Protein AF-A0A3D5HIM3-F1 (afdb_monomer)

Structure (mmCIF, N/CA/C/O backbone):
data_AF-A0A3D5HIM3-F1
#
_entry.id   AF-A0A3D5HIM3-F1
#
loop_
_atom_site.group_PDB
_atom_site.id
_atom_site.type_symbol
_atom_site.label_atom_id
_atom_site.label_alt_id
_atom_site.label_comp_id
_atom_site.label_asym_id
_atom_site.label_entity_id
_atom_site.label_seq_id
_atom_site.pdbx_PDB_ins_code
_atom_site.Cartn_x
_atom_site.Cartn_y
_atom_site.Cartn_z
_atom_site.occupancy
_atom_site.B_iso_or_equiv
_atom_site.auth_seq_id
_atom_site.auth_comp_id
_atom_site.auth_asym_id
_atom_site.auth_atom_id
_atom_site.pdbx_PDB_model_num
ATOM 1 N N . GLY A 1 1 ? 0.716 2.607 -3.346 1.00 95.62 1 GLY A N 1
ATOM 2 C CA . GLY A 1 1 ? 1.744 3.663 -3.377 1.00 95.62 1 GLY A CA 1
ATOM 3 C C . GLY A 1 1 ? 2.164 4.001 -1.965 1.00 95.62 1 GLY A C 1
ATOM 4 O O . GLY A 1 1 ? 1.300 4.347 -1.173 1.00 95.62 1 GLY A O 1
ATOM 5 N N . SER A 1 2 ? 3.455 3.901 -1.646 1.00 97.94 2 SER A N 1
ATOM 6 C CA . SER A 1 2 ? 4.015 4.044 -0.288 1.00 97.94 2 SER A CA 1
ATOM 7 C C . SER A 1 2 ? 4.624 5.429 0.004 1.00 97.94 2 SER A C 1
ATOM 9 O O . SER A 1 2 ? 5.524 5.564 0.829 1.00 97.94 2 SER A O 1
ATOM 11 N N . GLY A 1 3 ? 4.170 6.467 -0.704 1.00 97.94 3 GLY A N 1
ATOM 12 C CA . GLY A 1 3 ? 4.557 7.857 -0.435 1.00 97.94 3 GLY A CA 1
ATOM 13 C C . GLY A 1 3 ? 3.729 8.491 0.689 1.00 97.94 3 GLY A C 1
ATOM 14 O O . GLY A 1 3 ? 2.888 7.836 1.299 1.00 97.94 3 GLY A O 1
ATOM 15 N N . ASN A 1 4 ? 3.910 9.798 0.909 1.00 98.31 4 ASN A N 1
ATOM 16 C CA . ASN A 1 4 ? 3.263 10.546 2.000 1.00 98.31 4 ASN A CA 1
ATOM 17 C C . ASN A 1 4 ? 1.747 10.305 2.111 1.00 98.31 4 ASN A C 1
ATOM 19 O O . ASN A 1 4 ? 1.259 10.037 3.202 1.00 98.31 4 ASN A O 1
ATOM 23 N N . ILE A 1 5 ? 1.013 10.356 0.990 1.00 98.62 5 ILE A N 1
ATOM 24 C CA . ILE A 1 5 ? -0.451 10.173 0.976 1.00 98.62 5 ILE A CA 1
ATOM 25 C C . ILE A 1 5 ? -0.839 8.745 1.385 1.00 98.62 5 ILE A C 1
ATOM 27 O O . ILE A 1 5 ? -1.741 8.562 2.196 1.00 98.62 5 ILE A O 1
ATOM 31 N N . GLY A 1 6 ? -0.162 7.728 0.842 1.00 98.56 6 GLY A N 1
ATOM 32 C CA . GLY A 1 6 ? -0.472 6.330 1.148 1.00 98.56 6 GLY A CA 1
ATOM 33 C C . GLY A 1 6 ? -0.151 5.964 2.595 1.00 98.56 6 GLY A C 1
ATOM 34 O O . GLY A 1 6 ? -0.938 5.285 3.248 1.00 98.56 6 GLY A O 1
ATOM 35 N N . THR A 1 7 ? 0.968 6.467 3.119 1.00 98.69 7 THR A N 1
ATOM 36 C CA . THR A 1 7 ? 1.368 6.258 4.516 1.00 98.69 7 THR A CA 1
ATOM 37 C C . THR A 1 7 ? 0.428 6.970 5.488 1.00 98.69 7 THR A C 1
ATOM 39 O O . THR A 1 7 ? 0.026 6.389 6.491 1.00 98.69 7 THR A O 1
ATOM 42 N N . ASP A 1 8 ? 0.029 8.206 5.186 1.00 98.75 8 ASP A N 1
ATOM 43 C CA . ASP A 1 8 ? -0.960 8.937 5.983 1.00 98.75 8 ASP A CA 1
ATOM 44 C C . ASP A 1 8 ? -2.321 8.216 5.999 1.00 98.75 8 ASP A C 1
ATOM 46 O O . ASP A 1 8 ? -2.927 8.055 7.060 1.00 98.75 8 ASP A O 1
ATOM 50 N N . LEU A 1 9 ? -2.772 7.701 4.850 1.00 98.75 9 LEU A N 1
ATOM 51 C CA . LEU A 1 9 ? -4.005 6.919 4.766 1.00 98.75 9 LEU A CA 1
ATOM 52 C C . LEU A 1 9 ? -3.918 5.598 5.544 1.00 98.75 9 LEU A C 1
ATOM 54 O O . LEU A 1 9 ? -4.874 5.254 6.237 1.00 98.75 9 LEU A O 1
ATOM 58 N N . LEU A 1 10 ? -2.789 4.882 5.475 1.00 98.56 10 LEU A N 1
ATOM 59 C CA . LEU A 1 10 ? -2.538 3.684 6.287 1.00 98.56 10 LEU A CA 1
ATOM 60 C C . LEU A 1 10 ? -2.771 3.980 7.773 1.00 98.56 10 LEU A C 1
ATOM 62 O O . LEU A 1 10 ? -3.529 3.271 8.436 1.00 98.56 10 LEU A O 1
ATOM 66 N N . ILE A 1 11 ? -2.132 5.039 8.277 1.00 98.56 11 ILE A N 1
ATOM 67 C CA . ILE A 1 11 ? -2.212 5.438 9.685 1.00 98.56 11 ILE A CA 1
ATOM 68 C C . ILE A 1 11 ? -3.658 5.783 10.049 1.00 98.56 11 ILE A C 1
ATOM 70 O O . ILE A 1 11 ? -4.176 5.284 11.046 1.00 98.56 11 ILE A O 1
ATOM 74 N N . LYS A 1 12 ? -4.348 6.562 9.207 1.00 98.75 12 LYS A N 1
ATOM 75 C CA . LYS A 1 12 ? -5.761 6.905 9.411 1.00 98.75 12 LYS A CA 1
ATOM 76 C C . LYS A 1 12 ? -6.658 5.672 9.477 1.00 98.75 12 LYS A C 1
ATOM 78 O O . LYS A 1 12 ? -7.512 5.610 10.359 1.00 98.75 12 LYS A O 1
ATOM 83 N N . ILE A 1 13 ? -6.486 4.703 8.577 1.00 98.56 13 ILE A N 1
ATOM 84 C CA . ILE A 1 13 ? -7.301 3.483 8.595 1.00 98.56 13 ILE A CA 1
ATOM 85 C C . ILE A 1 13 ? -7.054 2.710 9.893 1.00 98.56 13 ILE A C 1
ATOM 87 O O . ILE A 1 13 ? -8.021 2.412 10.586 1.00 98.56 13 ILE A O 1
ATOM 91 N N . GLN A 1 14 ? -5.795 2.457 10.262 1.00 98.06 14 GLN A N 1
ATOM 92 C CA . GLN A 1 14 ? -5.472 1.701 11.479 1.00 98.06 14 GLN A CA 1
ATOM 93 C C . GLN A 1 14 ? -5.938 2.383 12.772 1.00 98.06 14 GLN A C 1
ATOM 95 O O . GLN A 1 14 ? -6.337 1.702 13.711 1.00 98.06 14 GLN A O 1
ATOM 100 N N . GLU A 1 15 ? -5.861 3.712 12.850 1.00 98.19 15 GLU A N 1
ATOM 101 C CA . GLU A 1 15 ? -6.139 4.439 14.095 1.00 98.19 15 GLU A CA 1
ATOM 102 C C . GLU A 1 15 ? -7.605 4.857 14.239 1.00 98.19 15 GLU A C 1
ATOM 104 O O . GLU A 1 15 ? -8.063 5.095 15.356 1.00 98.19 15 GLU A O 1
ATOM 109 N N . THR A 1 16 ? -8.350 4.974 13.133 1.00 98.50 16 THR A N 1
ATOM 110 C CA . THR A 1 16 ? -9.687 5.596 13.164 1.00 98.50 16 THR A CA 1
ATOM 111 C C . THR A 1 16 ? -10.791 4.794 12.489 1.00 98.50 16 THR A C 1
ATOM 113 O O . THR A 1 16 ? -11.962 5.010 12.807 1.00 98.50 16 THR A O 1
ATOM 116 N N . SER A 1 17 ? -10.472 3.874 11.574 1.00 98.19 17 SER A N 1
ATOM 117 C CA . SER A 1 17 ? -11.510 3.100 10.894 1.00 98.19 17 SER A CA 1
ATOM 118 C C . SER A 1 17 ? -12.032 1.976 11.783 1.00 98.19 17 SER A C 1
ATOM 120 O O . SER A 1 17 ? -11.267 1.262 12.420 1.00 98.19 17 SER A O 1
ATOM 122 N N . GLN A 1 18 ? -13.350 1.782 11.779 1.00 98.06 18 GLN A N 1
ATOM 123 C CA . GLN A 1 18 ? -14.010 0.643 12.432 1.00 98.06 18 GLN A CA 1
ATOM 124 C C . GLN A 1 18 ? -14.471 -0.428 11.433 1.00 98.06 18 GLN A C 1
ATOM 126 O O . GLN A 1 18 ? -15.022 -1.447 11.839 1.00 98.06 18 GLN A O 1
ATOM 131 N N . ILE A 1 19 ? -14.299 -0.179 10.130 1.00 98.00 19 ILE A N 1
ATOM 132 C CA . ILE A 1 19 ? -14.868 -1.006 9.050 1.00 98.00 19 ILE A CA 1
ATOM 133 C C . ILE A 1 19 ? -13.858 -1.372 7.956 1.00 98.00 19 ILE A C 1
ATOM 135 O O . ILE A 1 19 ? -14.213 -2.071 7.014 1.00 98.00 19 ILE A O 1
ATOM 139 N N . LEU A 1 20 ? -12.622 -0.873 8.045 1.00 98.25 20 LEU A N 1
ATOM 140 C CA . LEU A 1 20 ? -11.549 -1.173 7.097 1.00 98.25 20 LEU A CA 1
ATOM 141 C C . LEU A 1 20 ? -10.331 -1.672 7.863 1.00 98.25 20 LEU A C 1
ATOM 143 O O . LEU A 1 20 ? -9.979 -1.101 8.892 1.00 98.25 20 LEU A O 1
ATOM 147 N N . GLU A 1 21 ? -9.660 -2.661 7.292 1.00 97.94 21 GLU A N 1
ATOM 148 C CA . GLU A 1 21 ? -8.357 -3.157 7.720 1.00 97.94 21 GLU A CA 1
ATOM 149 C C . GLU A 1 21 ? -7.383 -3.034 6.545 1.00 97.94 21 GLU A C 1
ATOM 151 O O . GLU A 1 21 ? -7.737 -3.332 5.401 1.00 97.94 21 GLU A O 1
ATOM 156 N N . VAL A 1 22 ? -6.158 -2.568 6.804 1.00 98.19 22 VAL A N 1
ATOM 157 C CA . VAL A 1 22 ? -5.122 -2.530 5.764 1.00 98.19 22 VAL A CA 1
ATOM 158 C C . VAL A 1 22 ? -4.381 -3.857 5.760 1.00 98.19 22 VAL A C 1
ATOM 160 O O . VAL A 1 22 ? -3.579 -4.114 6.651 1.00 98.19 22 VAL A O 1
ATOM 163 N N . ALA A 1 23 ? -4.613 -4.664 4.728 1.00 97.75 23 ALA A N 1
ATOM 164 C CA . ALA A 1 23 ? -3.942 -5.951 4.568 1.00 97.75 23 ALA A CA 1
ATOM 165 C C . ALA A 1 23 ? -2.569 -5.841 3.876 1.00 97.75 23 ALA A C 1
ATOM 167 O O . ALA A 1 23 ? -1.660 -6.602 4.194 1.00 97.75 23 ALA A O 1
ATOM 168 N N . LEU A 1 24 ? -2.393 -4.898 2.939 1.00 98.38 24 LEU A N 1
ATOM 169 C CA . LEU A 1 24 ? -1.185 -4.803 2.112 1.00 98.38 24 LEU A CA 1
ATOM 170 C C . LEU A 1 24 ? -0.869 -3.355 1.712 1.00 98.38 24 LEU A C 1
ATOM 172 O O . LEU A 1 24 ? -1.731 -2.642 1.196 1.00 98.38 24 LEU A O 1
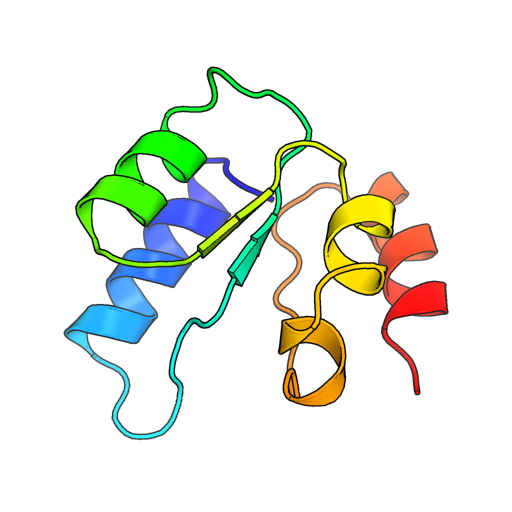ATOM 176 N N . VAL A 1 25 ? 0.391 -2.937 1.873 1.00 98.56 25 VAL A N 1
ATOM 177 C CA . VAL A 1 25 ? 0.921 -1.688 1.296 1.00 98.56 25 VAL A CA 1
ATOM 178 C C . VAL A 1 25 ? 1.872 -2.000 0.141 1.00 98.56 25 VAL A C 1
ATOM 180 O O . VAL A 1 25 ? 2.845 -2.737 0.284 1.00 98.56 25 VAL A O 1
ATOM 183 N N . ILE A 1 26 ? 1.587 -1.399 -1.015 1.00 98.62 26 ILE A N 1
ATOM 184 C CA . ILE A 1 26 ? 2.267 -1.670 -2.288 1.00 98.62 26 ILE A CA 1
ATOM 185 C C . ILE A 1 26 ? 3.151 -0.479 -2.673 1.00 98.62 26 ILE A C 1
ATOM 187 O O . ILE A 1 26 ? 2.662 0.659 -2.778 1.00 98.62 26 ILE A O 1
ATOM 191 N N . GLY A 1 27 ? 4.430 -0.742 -2.922 1.00 98.31 27 GLY A N 1
ATOM 192 C CA . GLY A 1 27 ? 5.414 0.200 -3.454 1.00 98.31 27 GLY A CA 1
ATOM 193 C C . GLY A 1 27 ? 6.252 -0.422 -4.574 1.00 98.31 27 GLY A C 1
ATOM 194 O O . GLY A 1 27 ? 6.047 -1.574 -4.944 1.00 98.31 27 GLY A O 1
ATOM 195 N N . ILE A 1 28 ? 7.187 0.362 -5.114 1.00 98.12 28 ILE A N 1
ATOM 196 C CA . ILE A 1 28 ? 8.158 -0.071 -6.143 1.00 98.12 28 ILE A CA 1
ATOM 197 C C . ILE A 1 28 ? 9.620 0.133 -5.712 1.00 98.12 28 ILE A C 1
ATOM 199 O O . ILE A 1 28 ? 10.543 -0.168 -6.458 1.00 98.12 28 ILE A O 1
ATOM 203 N N . ASP A 1 29 ? 9.828 0.697 -4.521 1.00 97.88 29 ASP A N 1
ATOM 204 C CA . ASP A 1 29 ? 11.140 0.984 -3.947 1.00 97.88 29 ASP A CA 1
ATOM 205 C C . ASP A 1 29 ? 11.234 0.278 -2.594 1.00 97.88 29 ASP A C 1
ATOM 207 O O . ASP A 1 29 ? 10.458 0.580 -1.683 1.00 97.88 29 ASP A O 1
ATOM 211 N N . ALA A 1 30 ? 12.156 -0.679 -2.477 1.00 97.38 30 ALA A N 1
ATOM 212 C CA . ALA A 1 30 ? 12.351 -1.479 -1.269 1.00 97.38 30 ALA A CA 1
ATOM 213 C C . ALA A 1 30 ? 12.736 -0.624 -0.049 1.00 97.38 30 ALA A C 1
ATOM 215 O O . ALA A 1 30 ? 12.332 -0.943 1.076 1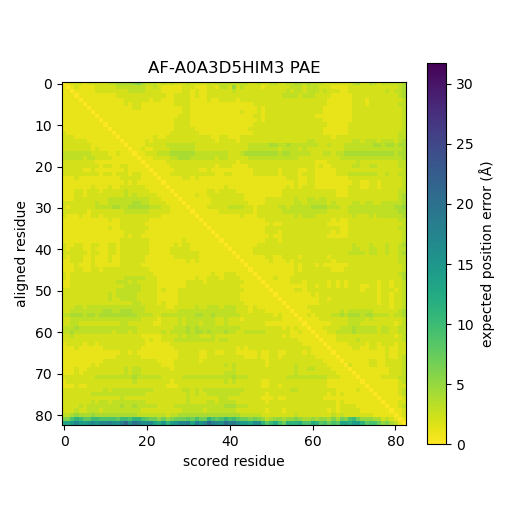.00 97.38 30 ALA A O 1
ATOM 216 N N . GLU A 1 31 ? 13.428 0.494 -0.288 1.00 97.19 31 GLU A N 1
ATOM 217 C CA . GLU A 1 31 ? 13.915 1.425 0.736 1.00 97.19 31 GLU A CA 1
ATOM 218 C C . GLU A 1 31 ? 12.889 2.517 1.083 1.00 97.19 31 GLU A C 1
ATOM 220 O O . GLU A 1 31 ? 13.163 3.424 1.867 1.00 97.19 31 GLU A O 1
ATOM 225 N N . SER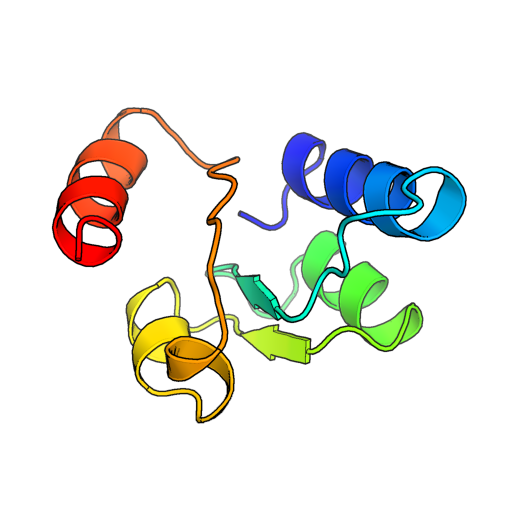 A 1 32 ? 11.672 2.431 0.535 1.00 98.12 32 SER A N 1
ATOM 226 C CA . SER A 1 32 ? 10.600 3.382 0.816 1.00 98.12 32 SER A CA 1
ATOM 227 C C . SER A 1 32 ? 10.255 3.436 2.309 1.00 98.12 32 SER A C 1
ATOM 229 O O . SER A 1 32 ? 9.831 2.441 2.909 1.00 98.12 32 SER A O 1
ATOM 231 N N . ASP A 1 33 ? 10.312 4.641 2.885 1.00 98.31 33 ASP A N 1
ATOM 232 C CA . ASP A 1 33 ? 9.904 4.897 4.271 1.00 98.31 33 ASP A CA 1
ATOM 233 C C . ASP A 1 33 ? 8.474 4.429 4.566 1.00 98.31 33 ASP A C 1
ATOM 235 O O . ASP A 1 33 ? 8.218 3.871 5.630 1.00 98.31 33 ASP A O 1
ATOM 239 N N . GLY A 1 34 ? 7.538 4.599 3.627 1.00 98.56 34 GLY A N 1
ATOM 240 C CA . GLY A 1 34 ? 6.162 4.137 3.809 1.00 98.56 34 GLY A CA 1
ATOM 241 C C . GLY A 1 34 ? 6.046 2.618 3.921 1.00 98.56 34 GLY A C 1
ATOM 242 O O . GLY A 1 34 ? 5.243 2.129 4.714 1.00 98.56 34 GLY A O 1
ATOM 243 N N . LEU A 1 35 ? 6.877 1.858 3.197 1.00 98.75 35 LEU A N 1
ATOM 244 C CA . LEU A 1 35 ? 6.927 0.401 3.358 1.00 98.75 35 LEU A CA 1
ATOM 245 C C . LEU A 1 35 ? 7.564 0.015 4.696 1.00 98.75 35 LEU A C 1
ATOM 247 O O . LEU A 1 35 ? 7.079 -0.900 5.358 1.00 98.75 35 LEU A O 1
ATOM 251 N N . ARG A 1 36 ? 8.616 0.719 5.132 1.00 98.69 36 ARG A N 1
ATOM 252 C CA . ARG A 1 36 ? 9.204 0.506 6.463 1.00 98.69 36 ARG A CA 1
ATOM 253 C C . ARG A 1 36 ? 8.176 0.759 7.572 1.00 98.69 36 ARG A C 1
ATOM 255 O O . ARG A 1 36 ? 7.998 -0.105 8.425 1.00 98.69 36 ARG A O 1
ATOM 262 N N . ILE A 1 37 ? 7.456 1.879 7.512 1.00 98.56 37 ILE A N 1
ATOM 263 C CA . ILE A 1 37 ? 6.396 2.240 8.468 1.00 98.56 37 ILE A CA 1
ATOM 264 C C . ILE A 1 37 ? 5.271 1.197 8.466 1.00 98.56 37 ILE A C 1
ATOM 266 O O . ILE A 1 37 ? 4.799 0.807 9.532 1.00 98.56 37 ILE A O 1
ATOM 270 N N . ALA A 1 38 ? 4.855 0.713 7.293 1.00 98.62 38 ALA A N 1
ATOM 271 C CA . ALA A 1 38 ? 3.845 -0.337 7.187 1.00 98.62 38 ALA A CA 1
ATOM 272 C C . ALA A 1 38 ? 4.289 -1.636 7.880 1.00 98.62 38 ALA A C 1
ATOM 274 O O . ALA A 1 38 ? 3.529 -2.181 8.681 1.00 98.62 38 ALA A O 1
ATOM 275 N N . ARG A 1 39 ? 5.538 -2.075 7.665 1.00 98.44 39 ARG A N 1
ATOM 276 C CA . ARG A 1 39 ? 6.107 -3.251 8.349 1.00 98.44 39 ARG A CA 1
ATOM 277 C C . ARG A 1 39 ? 6.177 -3.070 9.866 1.00 98.44 39 ARG A C 1
ATOM 279 O O . ARG A 1 39 ? 5.790 -3.973 10.599 1.00 98.44 39 ARG A O 1
ATOM 286 N N . GLU A 1 40 ? 6.630 -1.910 10.343 1.00 98.50 40 GLU A N 1
ATOM 287 C CA . GLU A 1 40 ? 6.681 -1.583 11.781 1.00 98.50 40 GLU A CA 1
ATOM 288 C C . GLU A 1 40 ? 5.290 -1.590 12.431 1.00 98.50 40 GLU A C 1
ATOM 290 O O . GLU A 1 40 ? 5.152 -1.910 13.611 1.00 98.50 40 GLU A O 1
ATOM 295 N N . ARG A 1 41 ? 4.250 -1.288 11.648 1.00 98.19 41 ARG A N 1
ATOM 296 C CA . ARG A 1 41 ? 2.838 -1.331 12.049 1.00 98.19 41 ARG A CA 1
ATOM 297 C C . ARG A 1 41 ? 2.163 -2.683 11.791 1.00 98.19 41 ARG A C 1
ATOM 299 O O . ARG A 1 41 ? 0.940 -2.771 11.889 1.00 98.19 41 ARG A O 1
ATOM 306 N N . GLY A 1 42 ? 2.939 -3.721 11.470 1.00 98.19 42 GLY A N 1
ATOM 307 C CA . GLY A 1 42 ? 2.456 -5.092 11.292 1.00 98.19 42 G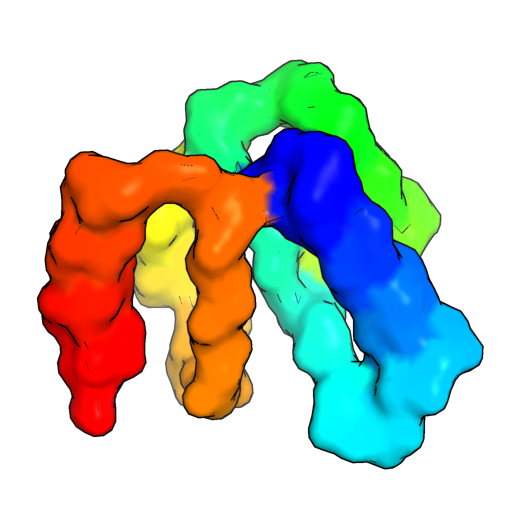LY A CA 1
ATOM 308 C C . GLY A 1 42 ? 1.677 -5.345 10.000 1.00 98.19 42 GLY A C 1
ATOM 309 O O . GLY A 1 42 ? 0.995 -6.359 9.906 1.00 98.19 42 GLY A O 1
ATOM 310 N N . VAL A 1 43 ? 1.760 -4.452 9.012 1.00 98.38 43 VAL A N 1
ATOM 311 C CA . VAL A 1 43 ? 1.066 -4.598 7.725 1.00 98.38 43 VAL A CA 1
ATOM 312 C C . VAL A 1 43 ? 1.988 -5.250 6.702 1.00 98.38 43 VAL A C 1
ATOM 314 O O . VAL A 1 43 ? 3.172 -4.907 6.611 1.00 98.38 43 VAL A O 1
ATOM 317 N N . ALA A 1 44 ? 1.452 -6.179 5.905 1.00 98.44 44 ALA A N 1
ATOM 318 C CA . ALA A 1 44 ? 2.213 -6.800 4.829 1.00 98.44 44 ALA A CA 1
ATOM 319 C C . ALA A 1 44 ? 2.632 -5.753 3.787 1.00 98.44 44 ALA A C 1
ATOM 321 O O . ALA A 1 44 ? 1.949 -4.752 3.553 1.00 98.44 44 ALA A O 1
ATOM 322 N N . THR A 1 45 ? 3.772 -5.980 3.135 1.00 98.69 45 THR A N 1
ATOM 323 C CA . THR A 1 45 ? 4.299 -5.048 2.132 1.00 98.69 45 THR A CA 1
ATOM 324 C C . THR A 1 45 ? 4.843 -5.776 0.922 1.00 98.69 45 THR A C 1
ATOM 326 O O . THR A 1 45 ? 5.340 -6.892 1.043 1.00 98.69 45 THR A O 1
ATOM 329 N N . THR A 1 46 ? 4.814 -5.107 -0.227 1.00 98.50 46 THR A N 1
ATOM 330 C CA . THR A 1 46 ? 5.591 -5.499 -1.404 1.00 98.50 46 THR A CA 1
ATOM 331 C C . THR A 1 46 ? 6.240 -4.271 -2.038 1.00 98.50 46 THR A C 1
ATOM 333 O O . THR A 1 46 ? 5.687 -3.168 -1.988 1.00 98.50 46 THR A O 1
ATOM 336 N N . HIS A 1 47 ? 7.429 -4.468 -2.605 1.00 98.44 47 HIS A N 1
ATOM 337 C CA . HIS A 1 47 ? 8.154 -3.482 -3.410 1.00 98.44 47 HIS A CA 1
ATOM 338 C C . HIS A 1 47 ? 8.198 -3.877 -4.896 1.00 98.44 47 HIS A C 1
ATOM 340 O O . HIS A 1 47 ? 8.885 -3.238 -5.685 1.00 98.44 47 HIS A O 1
ATOM 346 N N . GLU A 1 48 ? 7.470 -4.925 -5.282 1.00 98.38 48 GLU A N 1
ATOM 347 C CA . GLU A 1 48 ? 7.414 -5.458 -6.648 1.00 98.38 48 GLU A CA 1
ATOM 348 C C . GLU A 1 48 ? 6.235 -4.876 -7.449 1.00 98.38 48 GLU A C 1
ATOM 350 O O . GLU A 1 48 ? 5.788 -5.459 -8.434 1.00 98.38 48 GLU A O 1
ATOM 355 N N . GLY A 1 49 ? 5.691 -3.733 -7.019 1.00 98.06 49 GLY A N 1
ATOM 356 C CA . GLY A 1 49 ? 4.554 -3.102 -7.680 1.00 98.06 49 GLY A CA 1
ATOM 357 C C . GLY A 1 49 ? 3.247 -3.883 -7.537 1.00 98.06 49 GLY A C 1
ATOM 358 O O . GLY A 1 49 ? 3.071 -4.709 -6.636 1.00 98.06 49 GLY A O 1
ATOM 359 N N . ILE A 1 50 ? 2.287 -3.566 -8.407 1.00 97.44 50 ILE A N 1
ATOM 360 C CA . ILE A 1 50 ? 0.961 -4.194 -8.383 1.00 97.44 50 ILE A CA 1
ATOM 361 C C . ILE A 1 50 ? 1.034 -5.666 -8.792 1.00 97.44 50 ILE A C 1
ATOM 363 O O . ILE A 1 50 ? 0.258 -6.476 -8.300 1.00 97.44 50 ILE A O 1
ATOM 367 N N . GLU A 1 51 ? 1.997 -6.039 -9.625 1.00 97.38 51 GLU A N 1
ATOM 368 C CA . GLU A 1 51 ? 2.220 -7.410 -10.065 1.00 97.38 51 GLU A CA 1
ATOM 369 C C . GLU A 1 51 ? 2.594 -8.312 -8.884 1.00 97.38 51 GLU A C 1
ATOM 371 O O . GLU A 1 51 ? 1.989 -9.370 -8.702 1.00 97.38 51 GLU A O 1
ATOM 376 N N . GLY A 1 52 ? 3.513 -7.865 -8.021 1.00 97.50 52 GLY A N 1
ATOM 377 C CA . GLY A 1 52 ? 3.832 -8.588 -6.788 1.00 97.50 52 GLY A CA 1
ATOM 378 C C . GLY A 1 52 ? 2.670 -8.621 -5.795 1.00 97.50 52 GLY A C 1
ATOM 379 O O . GLY A 1 52 ? 2.512 -9.588 -5.054 1.00 97.50 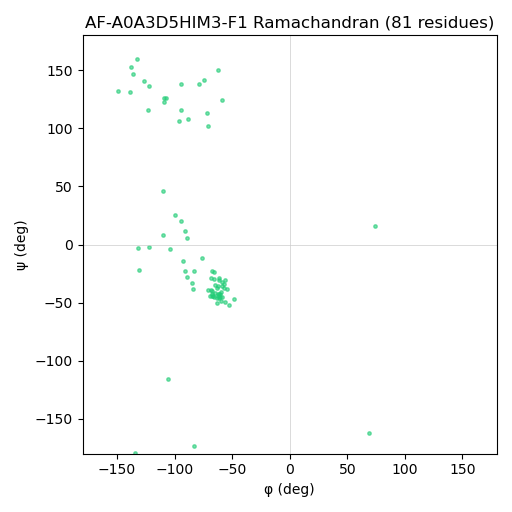52 GLY A O 1
ATOM 380 N N . ALA A 1 53 ? 1.815 -7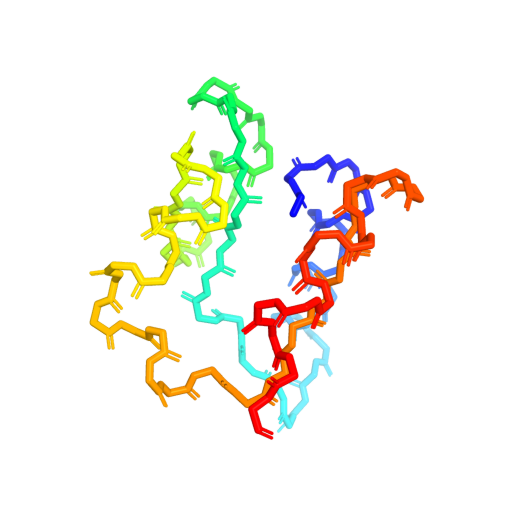.594 -5.799 1.00 97.19 53 ALA A N 1
ATOM 381 C CA . ALA A 1 53 ? 0.592 -7.614 -5.005 1.00 97.19 53 ALA A CA 1
ATOM 382 C C . ALA A 1 53 ? -0.387 -8.679 -5.511 1.00 97.19 53 ALA A C 1
ATOM 384 O O . ALA A 1 53 ? -0.912 -9.428 -4.697 1.00 97.19 53 ALA A O 1
ATOM 385 N N . VAL A 1 54 ? -0.580 -8.789 -6.829 1.00 97.00 54 VAL A N 1
ATOM 386 C CA . VAL A 1 54 ? -1.454 -9.787 -7.473 1.00 97.00 54 VAL A CA 1
ATOM 387 C C . VAL A 1 54 ? -0.987 -11.218 -7.210 1.00 97.00 54 VAL A C 1
ATOM 389 O O . VAL A 1 54 ? -1.814 -12.114 -7.060 1.00 97.00 54 VAL A O 1
ATOM 392 N N . ALA A 1 55 ? 0.327 -11.432 -7.144 1.00 97.12 55 ALA A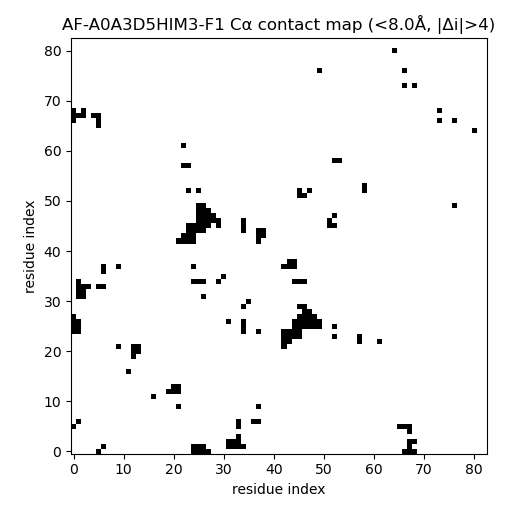 N 1
ATOM 393 C CA . ALA A 1 55 ? 0.920 -12.734 -6.852 1.00 97.12 55 ALA A CA 1
ATOM 394 C C . ALA A 1 55 ? 0.846 -13.135 -5.365 1.00 97.12 55 ALA A C 1
ATOM 396 O O . ALA A 1 55 ? 1.132 -14.285 -5.035 1.00 97.12 55 ALA A O 1
ATOM 397 N N . SER A 1 56 ? 0.489 -12.212 -4.465 1.00 96.06 56 SER A N 1
ATOM 398 C CA . SER A 1 56 ? 0.347 -12.491 -3.035 1.00 96.06 56 SER A CA 1
ATOM 399 C C . SER A 1 56 ? -0.929 -13.279 -2.742 1.00 96.06 56 SER A C 1
ATOM 401 O O . SER A 1 56 ? -1.996 -12.958 -3.265 1.00 96.06 56 SER A O 1
ATOM 403 N N . ASP A 1 57 ? -0.854 -14.223 -1.802 1.00 95.81 57 ASP A N 1
ATOM 404 C CA . ASP A 1 57 ? -2.024 -14.966 -1.311 1.00 95.81 57 ASP A CA 1
ATOM 405 C C . ASP A 1 57 ? -3.131 -14.033 -0.774 1.00 95.81 57 ASP A C 1
ATOM 407 O O . ASP A 1 57 ? -4.323 -14.309 -0.934 1.00 95.81 57 ASP A O 1
ATOM 411 N N . LEU A 1 58 ? -2.744 -12.868 -0.233 1.00 96.19 58 LEU A N 1
ATOM 412 C CA . LEU A 1 58 ? -3.664 -11.853 0.291 1.00 96.19 58 LEU A CA 1
ATOM 413 C C . LEU A 1 58 ? -4.514 -11.186 -0.798 1.00 96.19 58 LEU A C 1
ATOM 415 O O . LEU A 1 58 ? -5.569 -10.635 -0.495 1.00 96.19 58 LEU A O 1
ATOM 419 N N . TRP A 1 59 ? -4.082 -11.202 -2.065 1.00 96.19 59 TRP A N 1
ATOM 420 C CA . TRP A 1 59 ? -4.743 -10.458 -3.145 1.00 96.19 59 TRP A CA 1
ATOM 421 C C . TRP A 1 59 ? -6.204 -10.855 -3.336 1.00 96.19 59 TRP A C 1
ATOM 423 O O . TRP A 1 59 ? -7.053 -10.020 -3.664 1.00 96.19 59 TRP A O 1
ATOM 433 N N . SER A 1 60 ? -6.497 -12.138 -3.135 1.00 94.62 60 SER A N 1
ATOM 434 C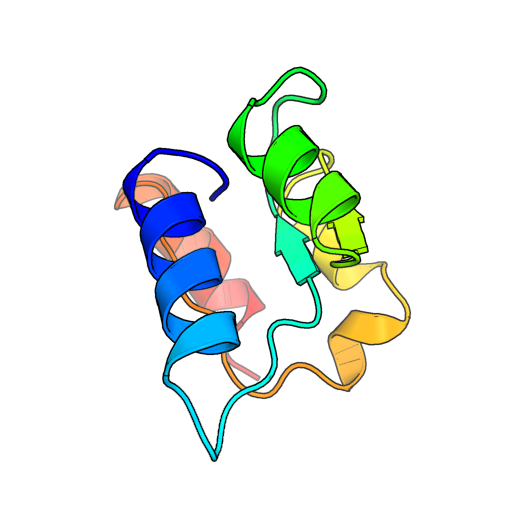 CA . SER A 1 60 ? -7.842 -12.691 -3.277 1.00 94.62 60 SER A CA 1
ATOM 435 C C . SER A 1 60 ? -8.827 -12.148 -2.233 1.00 94.62 60 SER A C 1
ATOM 437 O O . SER A 1 60 ? -10.021 -12.078 -2.515 1.00 94.62 60 SER A O 1
ATOM 439 N N . GLU A 1 61 ? -8.328 -11.677 -1.088 1.00 94.94 61 GLU A N 1
ATOM 440 C CA . GLU A 1 61 ? -9.118 -11.147 0.029 1.00 94.94 61 GLU A CA 1
ATOM 441 C C . GLU A 1 61 ? -9.315 -9.621 -0.047 1.00 94.94 61 GLU A C 1
ATOM 443 O O . GLU A 1 61 ? -10.173 -9.060 0.638 1.00 94.94 61 GLU A O 1
ATOM 448 N N . ILE A 1 62 ? -8.552 -8.923 -0.900 1.00 96.12 62 ILE A N 1
ATOM 449 C CA . ILE A 1 62 ? -8.640 -7.465 -1.038 1.00 96.12 62 ILE A CA 1
ATOM 450 C C . ILE A 1 62 ? -9.935 -7.066 -1.751 1.00 96.12 62 ILE A C 1
ATOM 452 O O . ILE A 1 62 ? -10.099 -7.298 -2.948 1.00 96.12 62 ILE A O 1
ATOM 456 N N . ALA A 1 63 ? -10.826 -6.391 -1.021 1.00 95.94 63 ALA A N 1
ATOM 457 C CA . ALA A 1 63 ? -12.082 -5.862 -1.555 1.00 95.94 63 ALA A CA 1
ATOM 458 C C . ALA A 1 63 ? -11.965 -4.436 -2.126 1.00 95.94 63 ALA A C 1
ATOM 460 O O . ALA A 1 63 ? -12.749 -4.048 -2.989 1.00 95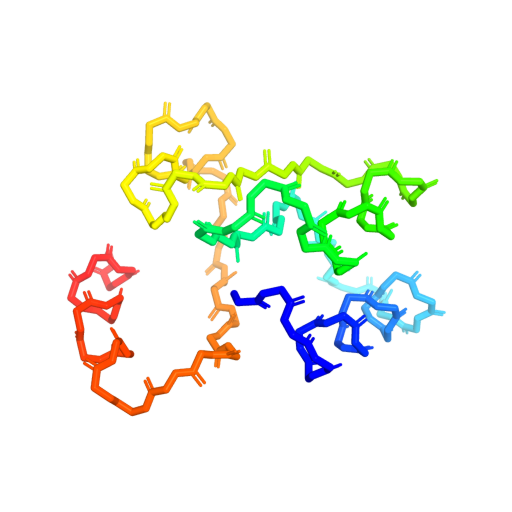.94 63 ALA A O 1
ATOM 461 N N . ILE A 1 64 ? -11.023 -3.630 -1.621 1.00 96.50 64 ILE A N 1
ATOM 462 C CA . ILE A 1 64 ? -10.864 -2.216 -1.992 1.00 96.50 64 ILE A CA 1
ATOM 463 C C . ILE A 1 64 ? -9.378 -1.898 -2.149 1.00 96.50 64 ILE A C 1
ATOM 465 O O . ILE A 1 64 ? -8.579 -2.169 -1.254 1.00 96.50 64 ILE A O 1
ATOM 469 N N . CYS A 1 65 ? -9.018 -1.253 -3.260 1.00 97.38 65 CYS A N 1
ATOM 470 C CA . CYS A 1 65 ? -7.680 -0.715 -3.484 1.00 97.38 65 CYS A CA 1
ATOM 471 C C . CYS A 1 65 ? -7.704 0.817 -3.442 1.00 97.38 65 CYS A C 1
ATOM 473 O O . CYS A 1 65 ? -8.388 1.456 -4.239 1.00 97.38 65 CYS A O 1
ATOM 475 N N . PHE A 1 66 ? -6.912 1.412 -2.548 1.00 98.31 66 PHE A N 1
ATOM 476 C CA . PHE A 1 66 ? -6.666 2.854 -2.533 1.00 98.31 66 PHE A CA 1
ATOM 477 C C . PHE A 1 66 ? -5.389 3.173 -3.313 1.00 98.31 66 PHE A C 1
ATOM 479 O O . PHE A 1 66 ? -4.290 2.779 -2.915 1.00 98.31 66 PHE A O 1
ATOM 486 N N . ASP A 1 67 ? -5.520 3.905 -4.418 1.00 98.38 67 ASP A N 1
ATOM 487 C CA . ASP A 1 67 ? -4.376 4.278 -5.242 1.00 98.38 67 ASP A CA 1
ATOM 488 C C . ASP A 1 67 ? -3.847 5.675 -4.896 1.00 98.38 67 ASP A C 1
ATOM 490 O O . ASP A 1 67 ? -4.434 6.699 -5.236 1.00 98.38 67 ASP A O 1
ATOM 494 N N . ALA A 1 68 ? -2.695 5.694 -4.229 1.00 98.25 68 ALA A N 1
ATOM 495 C CA . ALA A 1 68 ? -1.929 6.894 -3.909 1.00 98.25 68 ALA A CA 1
ATOM 496 C C . ALA A 1 68 ? -0.616 6.959 -4.716 1.00 98.25 68 ALA A C 1
ATOM 498 O O . ALA A 1 68 ? 0.460 7.146 -4.142 1.00 98.25 68 ALA A O 1
ATOM 499 N N . THR A 1 69 ? -0.673 6.703 -6.027 1.00 97.75 69 THR A N 1
ATOM 500 C CA . THR A 1 69 ? 0.484 6.787 -6.938 1.00 97.75 69 THR A CA 1
ATOM 501 C C . THR A 1 69 ? 0.424 8.028 -7.838 1.00 97.75 69 THR A C 1
ATOM 503 O O . THR A 1 69 ? 0.513 9.151 -7.348 1.00 97.75 69 THR A O 1
ATOM 506 N N . SER A 1 70 ? 0.313 7.855 -9.153 1.00 98.12 70 SER A N 1
ATOM 507 C CA . SER A 1 70 ? 0.197 8.930 -10.138 1.00 98.12 70 SER A CA 1
ATOM 508 C C . SER A 1 70 ? -0.939 8.625 -11.107 1.00 98.12 70 SER A C 1
ATOM 510 O O . SER A 1 70 ? -1.313 7.469 -11.283 1.00 98.12 70 SER A O 1
ATOM 512 N N . ALA A 1 71 ? -1.454 9.647 -11.795 1.00 98.25 71 ALA A N 1
ATOM 513 C CA . ALA A 1 71 ? -2.532 9.468 -12.770 1.00 98.25 71 ALA A CA 1
ATOM 514 C C . ALA A 1 71 ? -2.175 8.463 -13.884 1.00 98.25 71 ALA A C 1
ATOM 516 O O . ALA A 1 71 ? -3.026 7.688 -14.314 1.00 98.25 71 ALA A O 1
ATOM 517 N N . GLY A 1 72 ? -0.914 8.452 -14.334 1.00 97.62 72 GLY A N 1
ATOM 518 C CA . GLY A 1 72 ? -0.449 7.522 -15.366 1.00 97.62 72 GLY A CA 1
ATOM 519 C C . GLY A 1 72 ? -0.430 6.072 -14.885 1.00 97.62 72 GLY A C 1
ATOM 520 O O . GLY A 1 72 ? -0.911 5.189 -15.590 1.00 97.62 72 GLY A O 1
ATOM 521 N N . ALA A 1 73 ? 0.070 5.838 -13.669 1.00 97.62 73 ALA A N 1
ATOM 522 C CA . ALA A 1 73 ? 0.099 4.504 -13.072 1.00 97.62 73 ALA A CA 1
ATOM 523 C C . ALA A 1 73 ? -1.316 3.999 -12.741 1.00 97.62 73 ALA A C 1
ATOM 525 O O . ALA A 1 73 ? -1.644 2.848 -13.022 1.00 97.62 73 ALA A O 1
ATOM 526 N N . HIS A 1 74 ? -2.186 4.889 -12.252 1.00 98.25 74 HIS A N 1
ATOM 527 C CA . HIS A 1 74 ? -3.559 4.555 -11.881 1.00 98.25 74 HIS A CA 1
ATOM 528 C C . HIS A 1 74 ? -4.369 3.948 -13.026 1.00 98.25 74 HIS A C 1
ATOM 530 O O . HIS A 1 74 ? -5.184 3.062 -12.790 1.00 98.25 74 HIS A O 1
ATOM 536 N N . LYS A 1 75 ? -4.123 4.367 -14.275 1.00 97.75 75 LYS A N 1
ATOM 537 C CA . LYS A 1 75 ? -4.779 3.763 -15.442 1.00 97.75 75 LYS A CA 1
ATOM 538 C C . LYS A 1 75 ? -4.548 2.247 -15.497 1.00 97.75 75 LYS A C 1
ATOM 540 O O . LYS A 1 75 ? -5.506 1.496 -15.635 1.00 97.75 75 LYS A O 1
ATOM 545 N N . ILE A 1 76 ? -3.293 1.821 -15.353 1.00 96.44 76 ILE A N 1
ATOM 546 C CA . ILE A 1 76 ? -2.899 0.406 -15.383 1.00 96.44 76 ILE A CA 1
ATOM 547 C C . ILE A 1 76 ? -3.429 -0.308 -14.137 1.00 96.44 76 ILE A C 1
ATOM 549 O O . ILE A 1 76 ? -4.010 -1.384 -14.239 1.00 96.44 76 ILE A O 1
ATOM 553 N N . HIS A 1 77 ? -3.294 0.310 -12.960 1.00 97.69 77 HIS A N 1
ATOM 554 C CA . HIS A 1 77 ? -3.799 -0.282 -11.723 1.00 97.69 77 HIS A CA 1
ATOM 555 C C . HIS A 1 77 ? -5.308 -0.523 -11.772 1.00 97.69 77 HIS A C 1
ATOM 557 O O . HIS A 1 77 ? -5.774 -1.568 -11.334 1.00 97.69 77 HIS A O 1
ATOM 563 N N . ASN A 1 78 ? -6.075 0.413 -12.334 1.00 97.06 78 ASN A N 1
ATOM 564 C CA . ASN A 1 78 ? -7.517 0.269 -12.479 1.00 97.06 78 ASN A CA 1
ATOM 565 C C . ASN A 1 78 ? -7.881 -0.919 -13.380 1.00 97.06 78 ASN A C 1
ATOM 567 O O . ASN A 1 78 ? -8.771 -1.682 -13.029 1.00 97.06 78 ASN A O 1
ATOM 571 N N . GLU A 1 79 ? -7.182 -1.117 -14.501 1.00 96.19 79 GLU A N 1
ATOM 572 C CA . GLU A 1 79 ? -7.404 -2.282 -15.375 1.00 96.19 79 GLU A CA 1
ATOM 573 C C . GLU A 1 79 ? -7.188 -3.619 -14.637 1.00 96.19 79 GLU A C 1
ATOM 575 O O . GLU A 1 79 ? -7.884 -4.588 -14.923 1.00 96.19 79 GLU A O 1
ATOM 580 N N . ILE A 1 80 ? -6.275 -3.664 -13.660 1.00 95.69 80 ILE A N 1
ATOM 581 C CA . ILE A 1 80 ? -5.970 -4.861 -12.856 1.00 95.69 80 ILE A CA 1
ATOM 582 C C . ILE A 1 80 ? -6.937 -5.031 -11.670 1.00 95.69 80 ILE A C 1
ATOM 584 O O . ILE A 1 80 ? -7.300 -6.152 -11.308 1.00 95.69 80 ILE A O 1
ATOM 588 N N . CYS A 1 81 ? -7.330 -3.931 -11.026 1.00 94.44 81 CYS A N 1
ATOM 589 C CA . CYS A 1 81 ? -8.162 -3.947 -9.821 1.00 94.44 81 CYS A CA 1
ATOM 590 C C . CYS A 1 81 ? -9.661 -4.073 -10.112 1.00 94.44 81 CYS A C 1
ATOM 592 O O . CYS A 1 81 ? -10.404 -4.494 -9.226 1.00 94.44 81 CYS A O 1
ATOM 594 N N . VAL A 1 82 ? -10.119 -3.704 -11.312 1.00 85.94 82 VAL A N 1
ATOM 595 C CA . VAL A 1 82 ? -11.506 -3.928 -11.735 1.00 85.94 82 VAL A CA 1
ATOM 596 C C . VAL A 1 82 ? -11.690 -5.428 -11.972 1.00 85.94 82 VAL A C 1
ATOM 598 O O . VAL A 1 82 ? -11.242 -5.968 -12.982 1.00 85.94 82 VAL A O 1
ATOM 601 N N . ARG A 1 83 ? -12.316 -6.096 -11.002 1.00 68.38 83 ARG A N 1
ATOM 602 C CA . ARG A 1 83 ? -12.707 -7.510 -11.048 1.00 68.38 83 ARG A CA 1
ATOM 603 C C . ARG A 1 83 ? -14.214 -7.644 -11.220 1.00 68.38 83 ARG A C 1
ATOM 605 O O . ARG A 1 83 ? -14.940 -6.782 -10.674 1.00 68.38 83 ARG A O 1
#

Nearest PDB structures (foldseek):
  8ih7-assembly1_D  TM=9.908E-01  e=1.081E-06  Pseudomonas sp.
  1nvm-assembly1_B  TM=9.938E-01  e=1.210E-05  Pseudomonas sp. CF600
  7z3s-assembly1_A  TM=9.413E-01  e=9.057E-05  Geobacillus stearothermophilus
  4jn6-assembly1_D  TM=9.659E-01  e=3.240E-04  Mycobacterium tuberculosis
  4lrt-assembly1_B  TM=9.133E-01  e=1.418E-03  Thermomonospora curvata DSM 43183

pLDDT: mean 97.24, std 3.58, range [68.38, 98.75]

Radius of gyration: 11.91 Å; Cα contacts (8 Å, |Δi|>4): 101; chains: 1; bounding box: 29×26×30 Å

Sequence (83 aa):
GSGNIGTDLLIKIQETSQILEVALVIGIDAESDGLRIARERGVATTHEGIEGAVASDLWSEIAICFDATSAGAHKIHNEICVR

Mean predicted aligned error: 2.03 Å

Solvent-accessible surface area (backbone atoms only — not comparable to full-atom values): 4955 Å² total; per-residue (Å²): 51,34,44,73,67,27,38,53,48,51,52,48,36,75,76,69,46,92,86,58,80,78,70,69,49,39,23,71,51,83,84,32,64,31,46,51,52,34,47,79,70,74,25,44,69,39,39,59,31,69,65,47,43,63,73,36,85,64,43,83,73,61,87,77,85,80,85,43,74,48,78,76,57,46,58,58,50,48,67,69,67,66,125

Foldseek 3Di:
DQDPVQLVVQCCCVPPNPPDDAQEDEAQDPPRPSQVSCVVVVHHYDNNGVVVVCVDPCNVVDPDDDDPDDPVVVVVVCVVNVD

Secondary structure (DSSP, 8-state):
--SHHHHHHHHHHHHH-SS----EEE-S-TT-HHHHHHHHTT-EEESSHHHHHHTSGGGGG-------S-HHHHHHHHHHH--